Protein AF-A0A7V2IKL6-F1 (afdb_monomer_lite)

Structure (mmCIF, N/CA/C/O backbone):
data_AF-A0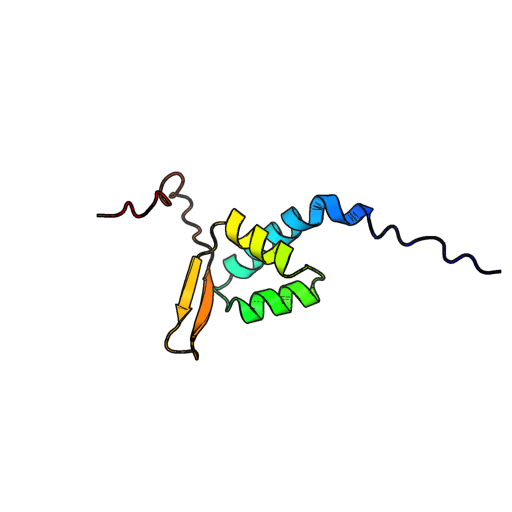A7V2IKL6-F1
#
_entry.id   AF-A0A7V2IKL6-F1
#
loop_
_atom_site.group_PDB
_atom_site.id
_atom_site.type_symbol
_atom_site.label_atom_id
_atom_site.label_alt_id
_atom_site.label_comp_id
_atom_site.label_asym_id
_atom_site.label_entity_id
_atom_site.label_seq_id
_atom_site.pdbx_PDB_ins_code
_atom_site.Cartn_x
_atom_site.Cartn_y
_atom_site.Cartn_z
_atom_site.occupancy
_atom_site.B_iso_or_equiv
_atom_site.auth_seq_id
_atom_site.auth_comp_id
_atom_site.auth_asym_id
_atom_site.auth_atom_id
_atom_site.pdbx_PDB_model_num
ATOM 1 N N . MET A 1 1 ? 16.134 -36.259 -21.333 1.00 43.00 1 MET A N 1
ATOM 2 C CA . MET A 1 1 ? 16.888 -35.093 -21.831 1.00 43.00 1 MET A CA 1
ATOM 3 C C . MET A 1 1 ? 15.850 -33.983 -21.907 1.00 43.00 1 MET A C 1
ATOM 5 O O . MET A 1 1 ? 15.127 -33.928 -22.883 1.00 43.00 1 MET A O 1
ATOM 9 N N . ASP A 1 2 ? 15.396 -33.411 -20.793 1.00 52.97 2 ASP A N 1
ATOM 10 C CA . ASP A 1 2 ? 16.096 -32.535 -19.835 1.00 52.97 2 ASP A CA 1
ATOM 11 C C . ASP A 1 2 ? 16.671 -31.283 -20.504 1.00 52.97 2 ASP A C 1
ATOM 13 O O . ASP A 1 2 ? 17.850 -31.259 -20.825 1.00 52.97 2 ASP A O 1
ATOM 17 N N . GLU A 1 3 ? 15.808 -30.287 -20.742 1.00 51.44 3 GLU A N 1
ATOM 18 C CA . GLU A 1 3 ? 16.202 -28.886 -20.937 1.00 51.44 3 GLU A CA 1
ATOM 19 C C . GLU A 1 3 ? 15.156 -27.967 -20.282 1.00 51.44 3 GLU A C 1
ATOM 21 O O . GLU A 1 3 ? 14.234 -27.439 -20.902 1.00 51.44 3 GLU A O 1
ATOM 26 N N . VAL A 1 4 ? 15.303 -27.797 -18.968 1.00 59.53 4 VAL A N 1
ATOM 27 C CA . VAL A 1 4 ? 14.720 -26.698 -18.190 1.00 59.53 4 VAL A CA 1
ATOM 28 C C . VAL A 1 4 ? 15.468 -25.400 -18.514 1.00 59.53 4 VAL A C 1
ATOM 30 O O . VAL A 1 4 ? 16.324 -24.954 -17.754 1.00 59.53 4 VAL A O 1
ATOM 33 N N . MET A 1 5 ? 15.183 -24.775 -19.658 1.00 53.12 5 MET A N 1
ATOM 34 C CA . MET A 1 5 ? 15.863 -23.533 -20.037 1.00 53.12 5 MET A CA 1
ATOM 35 C C . MET A 1 5 ? 15.132 -22.297 -19.487 1.00 53.12 5 MET A C 1
ATOM 37 O O . MET A 1 5 ? 14.285 -21.693 -20.134 1.00 53.12 5 MET A O 1
ATOM 41 N N . GLY A 1 6 ? 15.474 -21.972 -18.236 1.00 46.06 6 GLY A N 1
ATOM 42 C CA . GLY A 1 6 ? 15.680 -20.604 -17.755 1.00 46.06 6 GLY A CA 1
ATOM 43 C C . GLY A 1 6 ? 14.540 -19.611 -17.957 1.00 46.06 6 GLY A C 1
ATOM 44 O O . GLY A 1 6 ? 14.620 -18.734 -18.811 1.00 46.06 6 GLY A O 1
ATOM 45 N N . LEU A 1 7 ? 13.540 -19.653 -17.073 1.00 44.75 7 LEU A N 1
ATOM 46 C CA . LEU A 1 7 ? 12.767 -18.455 -16.751 1.00 44.75 7 LEU A CA 1
ATOM 47 C C . LEU A 1 7 ? 13.764 -17.386 -16.287 1.00 44.75 7 LEU A C 1
ATOM 49 O O . LEU A 1 7 ? 14.246 -17.456 -15.156 1.00 44.75 7 LEU A O 1
ATOM 53 N N . SER A 1 8 ? 14.085 -16.430 -17.162 1.00 41.69 8 SER A N 1
ATOM 54 C CA . SER A 1 8 ? 14.811 -15.201 -16.838 1.00 41.69 8 SER A CA 1
ATOM 55 C C . SER A 1 8 ? 14.027 -14.429 -15.778 1.00 41.69 8 SER A C 1
ATOM 57 O O . SER A 1 8 ? 13.247 -13.524 -16.062 1.00 41.69 8 SER A O 1
ATOM 59 N N . ARG A 1 9 ? 14.202 -14.846 -14.525 1.00 51.38 9 ARG A N 1
ATOM 60 C CA . ARG A 1 9 ? 13.623 -14.248 -13.321 1.00 51.38 9 ARG A CA 1
ATOM 61 C C . ARG A 1 9 ? 14.334 -12.939 -12.950 1.00 51.38 9 ARG A C 1
ATOM 63 O O . ARG A 1 9 ? 13.845 -12.217 -12.090 1.00 51.38 9 ARG A O 1
ATOM 70 N N . ASP A 1 10 ? 15.434 -12.631 -13.639 1.00 48.25 10 ASP A N 1
ATOM 71 C CA . ASP A 1 10 ? 16.306 -11.480 -13.399 1.00 48.25 10 ASP A CA 1
ATOM 72 C C . ASP A 1 10 ? 15.969 -10.233 -14.237 1.00 48.25 10 ASP A C 1
ATOM 74 O O . ASP A 1 10 ? 16.312 -9.128 -13.830 1.00 48.25 10 ASP A O 1
ATOM 78 N N . ASP A 1 11 ? 15.223 -10.349 -15.344 1.00 42.84 11 ASP A N 1
ATOM 79 C CA . ASP A 1 11 ? 14.938 -9.187 -16.214 1.00 42.84 11 ASP A CA 1
ATOM 80 C C . ASP A 1 11 ? 13.781 -8.302 -15.693 1.00 42.84 11 ASP A C 1
ATOM 82 O O . ASP A 1 11 ? 13.624 -7.148 -16.076 1.00 42.84 11 ASP A O 1
ATOM 86 N N . ARG A 1 12 ? 12.986 -8.800 -14.732 1.00 50.72 12 ARG A N 1
ATOM 87 C CA . ARG A 1 12 ? 11.906 -8.023 -14.084 1.00 50.72 12 ARG A CA 1
ATOM 88 C C . ARG A 1 12 ? 12.370 -7.174 -12.895 1.00 50.72 12 ARG A C 1
ATOM 90 O O . ARG A 1 12 ? 11.565 -6.434 -12.330 1.00 50.72 12 ARG A O 1
ATOM 97 N N . LEU A 1 13 ? 13.638 -7.262 -12.482 1.00 49.09 13 LEU A N 1
ATOM 98 C CA . LEU A 1 13 ? 14.112 -6.566 -11.278 1.00 49.09 13 LEU A CA 1
ATOM 99 C C . LEU A 1 13 ? 14.355 -5.063 -11.477 1.00 49.09 13 LEU A C 1
ATOM 101 O O . LEU A 1 13 ? 14.291 -4.322 -10.495 1.00 49.09 13 LEU A O 1
ATOM 105 N N . ALA A 1 14 ? 14.595 -4.598 -12.707 1.00 48.59 14 ALA A N 1
ATOM 106 C CA . ALA A 1 14 ? 14.886 -3.185 -12.964 1.00 48.59 14 ALA A CA 1
ATOM 107 C C . ALA A 1 14 ? 13.662 -2.269 -12.750 1.00 48.59 14 ALA A C 1
ATOM 109 O O . ALA A 1 14 ? 13.824 -1.135 -12.303 1.00 48.59 14 ALA A O 1
ATOM 110 N N . ASP A 1 15 ? 12.445 -2.782 -12.966 1.00 55.72 15 ASP A N 1
ATOM 111 C CA . ASP A 1 15 ? 11.191 -2.032 -12.782 1.00 55.72 15 ASP A CA 1
ATOM 112 C C . ASP A 1 15 ? 10.464 -2.355 -11.465 1.00 55.72 15 ASP A C 1
ATOM 114 O O . ASP A 1 15 ? 9.549 -1.641 -11.065 1.00 55.72 15 ASP A O 1
ATOM 118 N N . GLY A 1 16 ? 10.890 -3.391 -10.732 1.00 67.06 16 GLY A N 1
ATOM 119 C CA . GLY A 1 16 ? 10.245 -3.852 -9.495 1.00 67.06 16 GLY A CA 1
ATOM 120 C C . GLY A 1 16 ? 9.916 -2.755 -8.464 1.00 67.06 16 GLY A C 1
ATOM 121 O O . GLY A 1 16 ? 8.778 -2.706 -7.989 1.00 67.06 16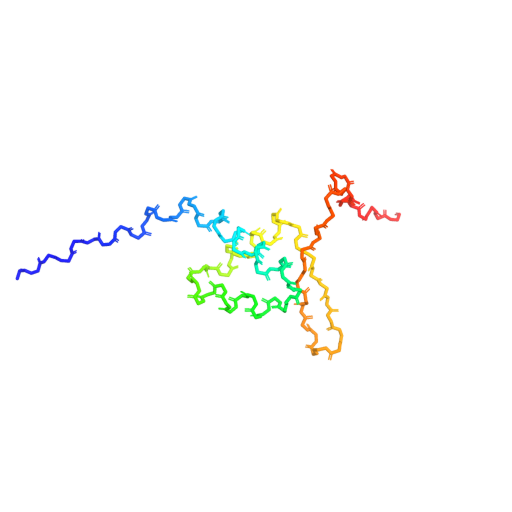 GLY A O 1
ATOM 122 N N . PRO A 1 17 ? 10.845 -1.847 -8.097 1.00 70.81 17 PRO A N 1
ATOM 123 C CA . PRO A 1 17 ? 10.541 -0.781 -7.141 1.00 70.81 17 PRO A CA 1
ATOM 124 C C . PRO A 1 17 ? 9.623 0.308 -7.711 1.00 70.81 17 PRO A C 1
ATOM 126 O O . PRO A 1 17 ? 8.789 0.833 -6.974 1.00 70.81 17 PRO A O 1
ATOM 129 N N . ALA A 1 18 ? 9.742 0.632 -9.002 1.00 77.50 18 ALA A N 1
ATOM 130 C CA . ALA A 1 18 ? 8.881 1.610 -9.665 1.00 77.50 18 ALA A CA 1
ATOM 131 C C . ALA A 1 18 ? 7.452 1.068 -9.816 1.00 77.50 18 ALA A C 1
ATOM 133 O O . ALA A 1 18 ? 6.480 1.773 -9.550 1.00 77.50 18 ALA A O 1
ATOM 134 N N . GLN A 1 19 ? 7.319 -0.211 -10.156 1.00 80.88 19 GLN A N 1
ATOM 135 C CA . GLN A 1 19 ? 6.042 -0.900 -10.267 1.00 80.88 19 GLN A CA 1
ATOM 136 C C . GLN A 1 19 ? 5.364 -1.059 -8.901 1.00 80.88 19 GLN A C 1
ATOM 138 O O . GLN A 1 19 ? 4.179 -0.754 -8.782 1.00 80.88 19 GLN A O 1
ATOM 143 N N . ALA A 1 20 ? 6.119 -1.410 -7.853 1.00 83.81 20 ALA A N 1
ATOM 144 C CA . ALA A 1 20 ? 5.611 -1.441 -6.481 1.00 83.81 20 ALA A CA 1
ATOM 145 C C . ALA A 1 20 ? 5.138 -0.058 -6.008 1.00 83.81 20 ALA A C 1
ATOM 147 O O . ALA A 1 20 ? 4.129 0.040 -5.316 1.00 83.81 20 ALA A O 1
ATOM 148 N N . ALA A 1 21 ? 5.841 1.017 -6.386 1.00 83.69 21 ALA A N 1
ATOM 149 C CA . ALA A 1 21 ? 5.413 2.379 -6.083 1.00 83.69 21 ALA A CA 1
ATOM 150 C C . ALA A 1 21 ? 4.109 2.734 -6.803 1.00 83.69 21 ALA A C 1
ATOM 152 O O . ALA A 1 21 ? 3.172 3.183 -6.156 1.00 83.69 21 ALA A O 1
ATOM 153 N N . ARG A 1 22 ? 4.003 2.465 -8.109 1.00 84.56 22 ARG A N 1
ATOM 154 C CA . ARG A 1 22 ? 2.775 2.720 -8.883 1.00 84.56 22 ARG A CA 1
ATOM 155 C C . ARG A 1 22 ? 1.582 1.939 -8.338 1.00 84.56 22 ARG A C 1
ATOM 157 O O . ARG A 1 22 ? 0.507 2.512 -8.189 1.00 84.56 22 ARG A O 1
ATOM 164 N N . TRP A 1 23 ? 1.786 0.665 -8.005 1.00 87.50 23 TRP A N 1
ATOM 165 C CA . TRP A 1 23 ? 0.771 -0.173 -7.372 1.00 87.50 23 TRP A CA 1
ATOM 166 C C . TRP A 1 23 ? 0.350 0.390 -6.009 1.00 87.50 23 TRP A C 1
ATOM 168 O O . TRP A 1 23 ? -0.837 0.586 -5.767 1.00 87.50 23 TRP A O 1
ATOM 178 N N . LEU A 1 24 ? 1.315 0.735 -5.150 1.00 85.94 24 LEU A N 1
ATOM 179 C CA . LEU A 1 24 ? 1.043 1.280 -3.820 1.00 85.94 24 LEU A CA 1
ATOM 180 C C . LEU A 1 24 ? 0.301 2.620 -3.896 1.00 85.94 24 LEU A C 1
ATOM 182 O O . LEU A 1 24 ? -0.606 2.863 -3.103 1.00 85.94 24 LEU A O 1
ATOM 186 N N . THR A 1 25 ? 0.659 3.472 -4.861 1.00 85.31 25 THR A N 1
ATOM 187 C CA . THR A 1 25 ? -0.051 4.721 -5.141 1.00 85.31 25 THR A CA 1
ATOM 188 C C . THR A 1 25 ? -1.486 4.452 -5.580 1.00 85.31 25 THR A C 1
ATOM 190 O O . THR A 1 25 ? -2.398 5.043 -5.024 1.00 85.31 25 THR A O 1
ATOM 193 N N . ALA A 1 26 ? -1.717 3.548 -6.533 1.00 86.38 26 ALA A N 1
ATOM 194 C CA . ALA A 1 26 ? -3.074 3.222 -6.972 1.00 86.38 26 ALA A CA 1
ATOM 195 C C . ALA A 1 26 ? -3.921 2.645 -5.824 1.00 86.38 26 ALA A C 1
ATOM 197 O O . ALA A 1 26 ? -5.062 3.052 -5.632 1.00 86.38 26 ALA A O 1
ATOM 198 N N . ARG A 1 27 ? -3.337 1.752 -5.016 1.00 86.56 27 ARG A N 1
ATOM 199 C CA . ARG A 1 27 ? -4.027 1.076 -3.913 1.00 86.56 27 ARG A CA 1
ATOM 200 C C . ARG A 1 27 ? -4.427 2.015 -2.776 1.00 86.56 27 ARG A C 1
ATOM 202 O O . ARG A 1 27 ? -5.503 1.845 -2.208 1.00 86.56 27 ARG A O 1
ATOM 209 N N . LEU A 1 28 ? -3.555 2.960 -2.425 1.00 84.38 28 LEU A N 1
ATOM 210 C CA . LEU A 1 28 ? -3.791 3.930 -1.351 1.00 84.38 28 LEU A CA 1
ATOM 211 C C . LEU A 1 28 ? -4.479 5.220 -1.830 1.00 84.38 28 LEU A C 1
ATOM 213 O O . LEU A 1 28 ? -4.819 6.055 -0.995 1.00 84.38 28 LEU A O 1
ATOM 217 N N . ALA A 1 29 ? -4.633 5.419 -3.144 1.00 81.81 29 ALA A N 1
ATOM 218 C CA . ALA A 1 29 ? -5.378 6.549 -3.704 1.00 81.81 29 ALA A CA 1
ATOM 219 C C . ALA A 1 29 ? -6.895 6.363 -3.581 1.00 81.81 29 ALA A C 1
ATOM 221 O O . ALA A 1 29 ? -7.613 7.355 -3.522 1.00 81.81 29 ALA A O 1
ATOM 222 N N . ASP A 1 30 ? -7.360 5.113 -3.544 1.00 77.69 30 ASP A N 1
ATOM 223 C CA . ASP A 1 30 ? -8.774 4.777 -3.368 1.00 77.69 30 ASP A CA 1
ATOM 224 C C . ASP A 1 30 ? -9.207 4.966 -1.906 1.00 77.69 30 ASP A C 1
ATOM 226 O O . ASP A 1 30 ? -10.070 5.787 -1.599 1.00 77.69 30 ASP A O 1
ATOM 230 N N . GLU A 1 31 ? -8.520 4.289 -0.980 1.00 79.62 31 GLU A N 1
ATOM 231 C CA . GLU A 1 31 ? -8.745 4.437 0.456 1.00 79.62 31 GLU A CA 1
ATOM 232 C C . GLU A 1 31 ? -7.461 4.226 1.279 1.00 79.62 31 GLU A C 1
ATOM 234 O O . GLU A 1 31 ? -6.576 3.450 0.893 1.00 79.62 31 GLU A O 1
ATOM 239 N N . PRO A 1 32 ? -7.341 4.883 2.449 1.00 84.38 32 PRO A N 1
ATOM 240 C CA . PRO A 1 32 ? -6.278 4.585 3.394 1.00 84.38 32 PRO A CA 1
ATOM 241 C C . PRO A 1 32 ? -6.455 3.174 3.962 1.00 84.38 32 PRO A C 1
ATOM 243 O O . PRO A 1 32 ? -7.483 2.849 4.549 1.00 84.38 32 PRO A O 1
ATOM 246 N N . ALA A 1 33 ? -5.416 2.352 3.855 1.00 87.06 33 ALA A N 1
ATOM 247 C CA . ALA A 1 33 ? -5.456 0.950 4.254 1.00 87.06 33 ALA A CA 1
ATOM 248 C C . ALA A 1 33 ? -4.424 0.643 5.341 1.00 87.06 33 ALA A C 1
ATOM 250 O O . ALA A 1 33 ? -3.398 1.311 5.484 1.00 87.06 33 ALA A O 1
ATOM 251 N N . TYR A 1 34 ? -4.662 -0.400 6.134 1.00 87.69 34 TYR A N 1
ATOM 252 C CA . TYR A 1 34 ? -3.686 -0.827 7.131 1.00 87.69 34 TYR A CA 1
ATOM 253 C C . TYR A 1 34 ? -2.419 -1.344 6.454 1.00 87.69 34 TYR A C 1
ATOM 255 O O . TYR A 1 34 ? -2.473 -2.207 5.586 1.00 87.69 34 TYR A O 1
ATOM 263 N N . GLY A 1 35 ? -1.254 -0.893 6.918 1.00 86.75 35 GLY A N 1
ATOM 264 C CA . GLY A 1 35 ? 0.031 -1.300 6.352 1.00 86.75 35 GLY A CA 1
ATOM 265 C C . GLY A 1 35 ? 0.256 -2.812 6.377 1.00 86.75 35 GLY A C 1
ATOM 266 O O . GLY A 1 35 ? 0.937 -3.341 5.510 1.00 86.75 35 GLY A O 1
ATOM 267 N N . SER A 1 36 ? -0.325 -3.528 7.343 1.00 86.62 36 SER A N 1
ATOM 268 C CA . SER A 1 36 ? -0.286 -4.995 7.365 1.00 86.62 36 SER A CA 1
ATOM 269 C C . SER A 1 36 ? -1.064 -5.622 6.205 1.00 86.62 36 SER A C 1
ATOM 271 O O . SER A 1 36 ? -0.593 -6.608 5.646 1.00 86.62 36 SER A O 1
ATOM 273 N N . ASP A 1 37 ? -2.214 -5.050 5.843 1.00 88.12 37 ASP A N 1
ATOM 274 C CA . ASP A 1 37 ? -3.037 -5.520 4.725 1.00 88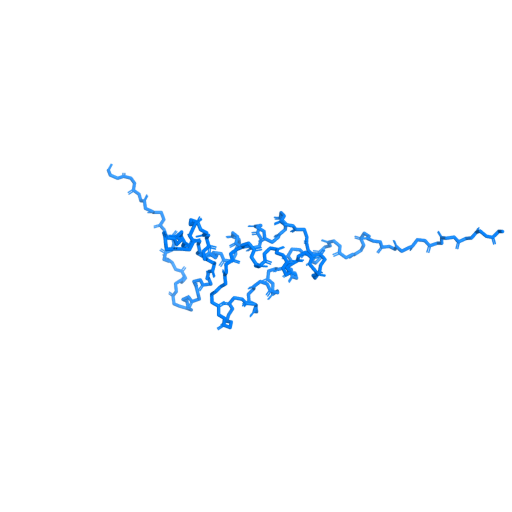.12 37 ASP A CA 1
ATOM 275 C C . ASP A 1 37 ? -2.372 -5.181 3.394 1.00 88.12 37 ASP A C 1
ATOM 277 O O . ASP A 1 37 ? -2.115 -6.073 2.596 1.00 88.12 37 ASP A O 1
ATOM 281 N N . VAL A 1 38 ? -1.902 -3.939 3.249 1.00 87.69 38 VAL A N 1
ATOM 282 C CA . VAL A 1 38 ? -1.123 -3.490 2.086 1.00 87.69 38 VAL A CA 1
ATOM 283 C C . VAL A 1 38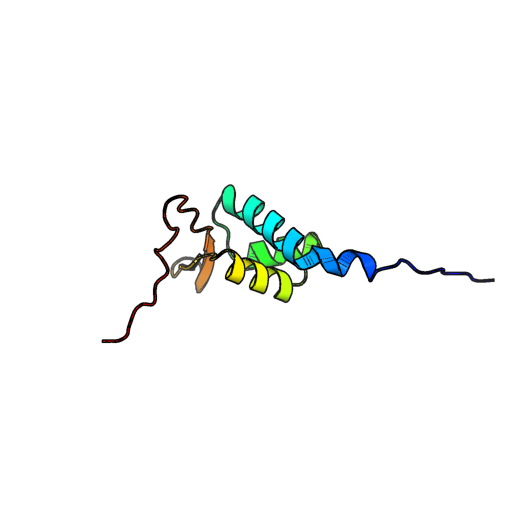 ? 0.085 -4.394 1.843 1.00 87.69 38 VAL A C 1
ATOM 285 O O . VAL A 1 38 ? 0.368 -4.776 0.716 1.00 87.69 38 VAL A O 1
ATOM 288 N N . LEU A 1 39 ? 0.821 -4.770 2.892 1.00 87.25 39 LEU A N 1
ATOM 289 C CA . LEU A 1 39 ? 1.971 -5.663 2.745 1.00 87.25 39 LEU A CA 1
ATOM 290 C C . LEU A 1 39 ? 1.582 -7.101 2.382 1.00 87.25 39 LEU A C 1
ATOM 292 O O . LEU A 1 39 ? 2.392 -7.793 1.770 1.00 87.25 39 LEU A O 1
ATOM 296 N N . ARG A 1 40 ? 0.389 -7.555 2.778 1.00 87.56 40 ARG A N 1
ATOM 297 C CA . ARG A 1 40 ? -0.147 -8.867 2.408 1.00 87.56 40 ARG A CA 1
ATOM 298 C C . ARG A 1 40 ? -0.597 -8.870 0.949 1.00 87.56 40 ARG A C 1
ATOM 300 O O . ARG A 1 40 ? -0.173 -9.750 0.214 1.00 87.56 40 ARG A O 1
ATOM 307 N N . GLU A 1 41 ? -1.374 -7.872 0.535 1.00 87.69 41 GLU A N 1
ATOM 308 C CA . GLU A 1 41 ? -1.799 -7.681 -0.858 1.00 87.69 41 GLU A CA 1
ATOM 309 C C . GLU A 1 41 ? -0.578 -7.551 -1.780 1.00 87.69 41 GLU A C 1
ATOM 311 O O . GLU A 1 41 ? -0.485 -8.224 -2.799 1.00 87.69 41 GLU A O 1
ATOM 316 N N . ALA A 1 42 ? 0.435 -6.784 -1.368 1.00 86.75 42 ALA A N 1
ATOM 317 C CA . ALA A 1 42 ? 1.657 -6.646 -2.149 1.00 86.75 42 ALA A CA 1
ATOM 318 C C . ALA A 1 42 ? 2.420 -7.969 -2.314 1.00 86.75 42 ALA A C 1
ATOM 320 O O . ALA A 1 42 ? 3.070 -8.176 -3.334 1.00 86.75 42 ALA A O 1
ATOM 321 N N . ALA A 1 43 ? 2.381 -8.850 -1.311 1.00 86.62 43 ALA A N 1
ATOM 322 C CA . ALA A 1 43 ? 3.007 -10.163 -1.407 1.00 86.62 43 ALA A CA 1
ATOM 323 C C . ALA A 1 43 ? 2.245 -11.091 -2.367 1.00 86.62 43 ALA A C 1
ATOM 325 O O . ALA A 1 43 ? 2.889 -11.872 -3.064 1.00 86.62 43 ALA A O 1
ATOM 326 N N . ASP A 1 44 ? 0.914 -10.977 -2.424 1.00 86.50 44 ASP A N 1
ATOM 327 C CA . ASP A 1 44 ? 0.059 -11.692 -3.385 1.00 86.50 44 ASP A CA 1
ATOM 328 C C . ASP A 1 44 ? 0.368 -11.262 -4.831 1.00 86.50 44 ASP A C 1
ATOM 330 O O . ASP A 1 44 ? 0.551 -12.093 -5.716 1.00 86.50 44 ASP A O 1
ATOM 334 N N . GLU A 1 45 ? 0.609 -9.964 -5.025 1.00 81.88 45 GLU A N 1
ATOM 335 C CA . GLU A 1 45 ? 1.092 -9.368 -6.280 1.00 81.88 45 GLU A CA 1
ATOM 336 C C . GLU A 1 45 ? 2.565 -9.711 -6.603 1.00 81.88 45 GLU A C 1
ATOM 338 O O . GLU A 1 45 ? 3.091 -9.359 -7.661 1.00 81.88 45 GLU A O 1
ATOM 343 N N . GLY A 1 46 ? 3.268 -10.404 -5.701 1.00 84.19 46 GLY A N 1
ATOM 344 C CA . GLY A 1 46 ? 4.653 -10.838 -5.893 1.00 84.19 46 GLY A CA 1
ATOM 345 C C . GLY A 1 46 ? 5.720 -9.800 -5.524 1.00 84.19 46 GLY A C 1
ATOM 346 O O . GLY A 1 46 ? 6.902 -9.999 -5.824 1.00 84.19 46 GLY A O 1
ATOM 347 N N . PHE A 1 47 ? 5.359 -8.710 -4.844 1.00 84.25 47 PHE A N 1
ATOM 348 C CA . PHE A 1 47 ? 6.314 -7.723 -4.347 1.00 84.25 47 PHE A CA 1
ATOM 349 C C . PHE A 1 47 ? 6.935 -8.136 -3.011 1.00 84.25 47 PHE A C 1
ATOM 351 O O . PHE A 1 47 ? 6.276 -8.551 -2.057 1.00 84.25 47 PHE A O 1
ATOM 358 N N . ALA A 1 48 ? 8.244 -7.916 -2.887 1.00 84.56 48 ALA A N 1
ATOM 359 C CA . ALA A 1 48 ? 8.920 -8.070 -1.609 1.00 84.56 48 ALA A CA 1
ATOM 360 C C . ALA A 1 48 ? 8.515 -6.950 -0.639 1.00 84.56 48 ALA A C 1
ATOM 362 O O . ALA A 1 48 ? 8.552 -5.764 -0.977 1.00 84.56 48 ALA A O 1
ATOM 363 N N . LYS A 1 49 ? 8.255 -7.310 0.622 1.00 84.81 49 LYS A N 1
ATOM 364 C CA . LYS A 1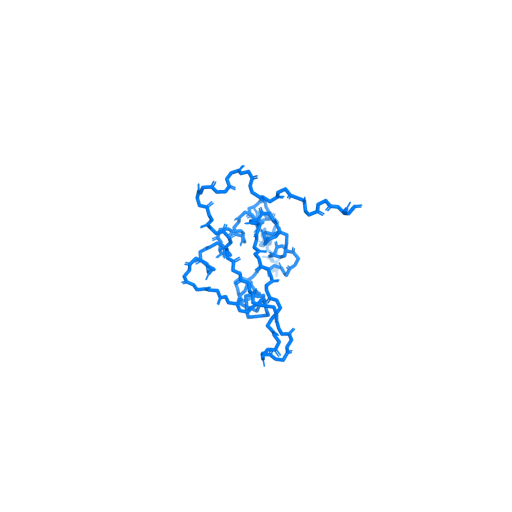 49 ? 7.955 -6.362 1.711 1.00 84.81 49 LYS A CA 1
ATOM 365 C C . LYS A 1 49 ? 8.953 -5.202 1.789 1.00 84.81 49 LYS A C 1
ATOM 367 O O . LYS A 1 49 ? 8.549 -4.054 1.954 1.00 84.81 49 LYS A O 1
ATOM 372 N N . SER A 1 50 ? 10.248 -5.482 1.639 1.00 85.75 50 SER A N 1
ATOM 373 C CA . SER A 1 50 ? 11.304 -4.461 1.654 1.00 85.75 50 SER A CA 1
ATOM 374 C C . SER A 1 50 ? 11.174 -3.462 0.498 1.00 85.75 50 SER A C 1
ATOM 376 O O . SER A 1 50 ? 11.402 -2.269 0.691 1.00 85.75 50 SER A O 1
ATOM 378 N N . THR A 1 51 ? 10.769 -3.927 -0.686 1.00 85.88 51 THR A N 1
ATOM 379 C CA . THR A 1 51 ? 10.533 -3.088 -1.869 1.00 85.88 51 THR A CA 1
ATOM 380 C C . THR A 1 51 ? 9.344 -2.163 -1.641 1.00 85.88 51 THR A C 1
ATOM 382 O O . THR A 1 51 ? 9.466 -0.957 -1.835 1.00 85.88 51 THR A O 1
ATOM 385 N N . VAL A 1 52 ? 8.236 -2.692 -1.118 1.00 85.88 52 VAL A N 1
ATOM 386 C CA . VAL A 1 52 ? 7.027 -1.912 -0.797 1.00 85.88 52 VAL A CA 1
ATOM 387 C C . VAL A 1 52 ? 7.309 -0.885 0.298 1.00 85.88 52 VAL A C 1
ATOM 389 O O . VAL A 1 52 ? 6.885 0.261 0.213 1.00 85.88 52 VAL A O 1
ATOM 392 N N . GLN A 1 53 ? 8.086 -1.250 1.320 1.00 84.75 53 GLN A N 1
ATOM 393 C CA . GLN A 1 53 ? 8.491 -0.315 2.370 1.00 84.75 53 GLN A CA 1
ATOM 394 C C . GLN A 1 53 ? 9.410 0.800 1.861 1.00 84.75 53 GLN A C 1
ATOM 396 O O . GLN A 1 53 ? 9.344 1.918 2.378 1.00 84.75 53 GLN A O 1
ATOM 401 N N . ARG A 1 54 ? 10.279 0.516 0.883 1.00 83.88 54 ARG A N 1
ATOM 402 C CA . ARG A 1 54 ? 11.087 1.541 0.207 1.00 83.88 54 ARG A CA 1
ATOM 403 C C . ARG A 1 54 ? 10.218 2.440 -0.665 1.00 83.88 54 ARG A C 1
ATOM 405 O O . ARG A 1 54 ? 10.343 3.654 -0.557 1.00 83.88 54 ARG A O 1
ATOM 412 N N . ALA A 1 55 ? 9.301 1.864 -1.438 1.00 84.62 55 ALA A N 1
ATOM 413 C CA . ALA A 1 55 ? 8.333 2.609 -2.234 1.00 84.62 55 ALA A CA 1
ATOM 414 C C . ALA A 1 55 ? 7.477 3.536 -1.356 1.00 84.62 55 ALA A C 1
ATOM 416 O O . ALA A 1 55 ? 7.374 4.721 -1.638 1.00 84.62 55 ALA A O 1
ATOM 417 N N . ALA A 1 56 ? 6.966 3.045 -0.225 1.00 84.69 56 ALA A N 1
ATOM 418 C CA . ALA A 1 56 ? 6.194 3.840 0.728 1.00 84.69 56 ALA A CA 1
ATOM 419 C C . ALA A 1 56 ? 6.980 5.038 1.285 1.00 84.69 56 ALA A C 1
ATOM 421 O O . ALA A 1 56 ? 6.425 6.119 1.453 1.00 84.69 56 ALA A O 1
ATOM 422 N N . GLN A 1 57 ? 8.273 4.853 1.576 1.00 83.19 57 GLN A N 1
ATOM 423 C CA . GLN A 1 57 ? 9.148 5.947 2.008 1.00 83.19 57 GLN A CA 1
ATOM 424 C C . GLN A 1 57 ? 9.406 6.949 0.882 1.00 83.19 57 GLN A C 1
ATOM 426 O O . GLN A 1 57 ? 9.401 8.148 1.136 1.00 83.19 57 GLN A O 1
ATOM 431 N N . HIS A 1 58 ? 9.606 6.467 -0.346 1.00 81.69 58 HIS A N 1
ATOM 432 C CA . HIS A 1 58 ? 9.824 7.315 -1.515 1.00 81.69 58 HIS A CA 1
ATOM 433 C C . HIS A 1 58 ? 8.585 8.151 -1.867 1.00 81.69 58 HIS A C 1
ATOM 435 O O . HIS A 1 58 ? 8.708 9.323 -2.197 1.00 81.69 58 HIS A O 1
ATOM 441 N N . LEU A 1 59 ? 7.395 7.564 -1.723 1.00 80.12 59 LEU A N 1
ATOM 442 C CA . LEU A 1 59 ? 6.103 8.212 -1.954 1.00 80.12 59 LEU A CA 1
ATOM 443 C C . LEU A 1 59 ? 5.644 9.114 -0.798 1.00 80.12 59 LEU A C 1
ATOM 445 O O . LEU A 1 59 ? 4.608 9.760 -0.912 1.00 80.12 59 LEU A O 1
ATOM 449 N N . GLY A 1 60 ? 6.353 9.130 0.335 1.00 81.94 60 GLY A N 1
ATOM 450 C CA . GLY A 1 60 ? 5.938 9.912 1.502 1.00 81.94 60 GLY A CA 1
ATOM 451 C C . GLY A 1 60 ? 4.644 9.415 2.159 1.00 81.94 60 GLY A C 1
ATOM 452 O O . GLY A 1 60 ? 3.900 10.209 2.731 1.00 81.94 60 GLY A O 1
ATOM 453 N N . VAL A 1 61 ? 4.361 8.107 2.098 1.00 84.00 61 VAL A N 1
ATOM 454 C CA . VAL A 1 61 ? 3.178 7.504 2.736 1.00 84.00 61 VAL A CA 1
ATOM 455 C C . VAL A 1 61 ? 3.188 7.798 4.235 1.00 84.00 61 VAL A C 1
ATOM 457 O O . VAL A 1 61 ? 4.131 7.442 4.954 1.00 84.00 61 VAL A O 1
ATOM 460 N N . GLN A 1 62 ? 2.108 8.400 4.727 1.00 83.00 62 GLN A N 1
ATOM 461 C CA . GLN A 1 62 ? 1.930 8.649 6.148 1.00 83.00 62 GLN A CA 1
ATOM 462 C C . GLN A 1 62 ? 1.523 7.365 6.858 1.00 83.00 62 GLN A C 1
ATOM 464 O O . GLN A 1 62 ? 0.615 6.659 6.428 1.00 83.00 62 GLN A O 1
ATOM 469 N N . LYS A 1 63 ? 2.198 7.074 7.972 1.00 85.94 63 LYS A N 1
ATOM 470 C CA . LYS A 1 63 ? 1.919 5.915 8.825 1.00 85.94 63 LYS A CA 1
ATOM 471 C C . LYS A 1 63 ? 1.308 6.408 10.124 1.00 85.94 63 LYS A C 1
ATOM 473 O O . LYS A 1 63 ? 2.023 6.739 11.070 1.00 85.94 63 LYS A O 1
ATOM 478 N N . ILE A 1 64 ? -0.013 6.469 10.162 1.00 83.62 64 ILE A N 1
ATOM 479 C CA . ILE A 1 64 ? -0.762 6.909 11.333 1.00 83.62 64 ILE A CA 1
ATOM 480 C C . ILE A 1 64 ? -0.966 5.693 12.228 1.00 83.62 64 ILE A C 1
ATOM 482 O O . ILE A 1 64 ? -1.570 4.698 11.835 1.00 83.62 64 ILE A O 1
ATOM 486 N N . ARG A 1 65 ? -0.429 5.741 13.446 1.00 80.38 65 ARG A N 1
ATOM 487 C CA . ARG A 1 65 ? -0.635 4.673 14.426 1.00 80.38 65 ARG A CA 1
ATOM 488 C C . ARG A 1 65 ? -2.042 4.806 15.002 1.00 80.38 65 ARG A C 1
ATOM 490 O O . ARG A 1 65 ? -2.296 5.730 15.774 1.00 80.38 65 ARG A O 1
ATOM 497 N N . SER A 1 66 ? -2.930 3.887 14.642 1.00 74.12 66 SER A N 1
ATOM 498 C CA . SER A 1 66 ? -4.266 3.822 15.226 1.00 74.12 66 SER A CA 1
ATOM 499 C C . SER A 1 66 ? -4.173 3.192 16.615 1.00 74.12 66 SER A C 1
ATOM 501 O O . SER A 1 66 ? -3.634 2.095 16.778 1.00 74.12 66 SER A O 1
ATOM 503 N N . LYS A 1 67 ? -4.646 3.915 17.637 1.00 69.31 67 LYS A N 1
ATOM 504 C CA . LYS A 1 67 ? -4.742 3.399 19.015 1.00 69.31 67 LYS A CA 1
ATOM 505 C C . LYS A 1 67 ? -5.966 2.502 19.211 1.00 69.31 67 LYS A C 1
ATOM 507 O O . LYS A 1 67 ? -5.948 1.679 20.116 1.00 69.31 67 LYS A O 1
ATOM 512 N N . ASP A 1 68 ? -6.969 2.666 18.357 1.00 69.31 68 ASP A N 1
ATOM 513 C CA . ASP A 1 68 ? -8.249 1.962 18.419 1.00 69.31 68 ASP A CA 1
ATOM 514 C C . ASP A 1 68 ? -8.119 0.522 17.893 1.00 69.31 68 ASP A C 1
ATOM 516 O O . ASP A 1 68 ? -8.558 -0.435 18.522 1.00 69.31 68 ASP A O 1
ATOM 520 N N . ASP A 1 69 ? -7.366 0.342 16.804 1.00 64.75 69 ASP A N 1
ATOM 521 C CA . ASP A 1 69 ? -7.281 -0.932 16.077 1.00 64.75 69 ASP A CA 1
ATOM 522 C C . ASP A 1 69 ? -6.090 -1.799 16.521 1.00 64.75 69 ASP A C 1
ATOM 524 O O . ASP A 1 69 ? -5.272 -2.259 15.721 1.00 64.75 69 ASP A O 1
ATOM 528 N N . GLY A 1 70 ? -5.905 -1.951 17.834 1.00 66.00 70 GLY A N 1
ATOM 529 C CA . GLY A 1 70 ? -4.856 -2.821 18.376 1.00 66.00 70 GLY A CA 1
ATOM 530 C C . GLY A 1 70 ? -3.444 -2.417 17.945 1.00 66.00 70 GLY A C 1
ATOM 531 O O . GLY A 1 70 ? -2.589 -3.276 17.725 1.00 66.00 70 GLY A O 1
ATOM 532 N N . ASN A 1 71 ? -3.186 -1.108 17.834 1.00 69.38 71 ASN A N 1
ATOM 533 C CA . ASN A 1 71 ? -1.857 -0.550 17.593 1.00 69.38 71 ASN A CA 1
ATOM 534 C C . ASN A 1 71 ? -1.313 -0.730 16.158 1.00 69.38 71 ASN A C 1
ATOM 536 O O . ASN A 1 71 ? -0.096 -0.701 15.940 1.00 69.38 71 ASN A O 1
ATOM 540 N N . ARG A 1 72 ? -2.201 -0.909 15.175 1.00 80.62 72 ARG A N 1
ATOM 541 C CA . ARG A 1 72 ? -1.845 -1.015 13.753 1.00 80.62 72 ARG A CA 1
ATOM 542 C C . ARG A 1 72 ? -1.509 0.346 13.141 1.00 80.62 72 ARG A C 1
ATOM 544 O O . ARG A 1 72 ? -1.940 1.398 13.611 1.00 80.62 72 ARG A O 1
ATOM 551 N N . PHE A 1 73 ? -0.726 0.318 12.066 1.00 83.25 73 PHE A N 1
ATOM 552 C CA . PHE A 1 73 ? -0.397 1.510 11.287 1.00 83.25 73 PHE A CA 1
ATOM 553 C C . PHE A 1 73 ? -1.324 1.600 10.083 1.00 83.25 73 PHE A C 1
ATOM 555 O O . PHE A 1 73 ? -1.256 0.746 9.202 1.00 83.25 73 PHE A O 1
ATOM 562 N N . LEU A 1 74 ? -2.151 2.636 10.041 1.00 86.25 74 LEU A N 1
ATOM 563 C CA . LEU A 1 74 ? -2.906 3.023 8.861 1.00 86.25 74 LEU A CA 1
ATOM 564 C C . LEU A 1 74 ? -1.967 3.769 7.912 1.00 86.25 74 LEU A C 1
ATOM 566 O O . LEU A 1 74 ? -1.242 4.673 8.333 1.00 86.25 74 LEU A O 1
ATOM 570 N N . TRP A 1 75 ? -1.912 3.328 6.664 1.00 89.56 75 TRP A N 1
ATOM 571 C CA . TRP A 1 75 ? -1.116 3.933 5.609 1.00 89.56 75 TRP A CA 1
ATOM 572 C C . TRP A 1 75 ? -2.040 4.777 4.741 1.00 89.56 75 TRP A C 1
ATOM 574 O O . TRP A 1 75 ? -3.111 4.327 4.351 1.00 89.56 75 TRP A O 1
ATOM 584 N N . SER A 1 76 ? -1.624 6.004 4.456 1.00 84.56 76 SER A N 1
ATOM 585 C CA . SER A 1 76 ? -2.345 6.910 3.566 1.00 84.56 76 SER A CA 1
ATOM 586 C C . SER A 1 76 ? -1.353 7.670 2.700 1.00 84.56 76 SER A C 1
ATOM 588 O O . SER A 1 76 ? -0.255 8.012 3.159 1.00 84.56 76 SER A O 1
ATOM 590 N N . LEU A 1 77 ? -1.717 7.935 1.448 1.00 81.31 77 LEU A N 1
ATOM 591 C CA . LEU A 1 77 ? -0.954 8.860 0.622 1.00 81.31 77 LEU A CA 1
ATOM 592 C C . LEU A 1 77 ? -1.222 10.269 1.133 1.00 81.31 77 LEU A C 1
ATOM 594 O O . LEU A 1 77 ? -2.362 10.721 1.175 1.00 81.31 77 LEU A O 1
ATOM 598 N N . CYS A 1 78 ? -0.161 10.987 1.487 1.00 66.44 78 CYS A N 1
ATOM 599 C CA . CYS A 1 78 ? -0.241 12.436 1.600 1.00 66.44 78 CYS A CA 1
ATOM 600 C C . CYS A 1 78 ? -0.270 13.001 0.178 1.00 66.44 78 CYS A C 1
ATOM 602 O O . CYS A 1 78 ? 0.729 13.533 -0.299 1.00 66.44 78 CYS A O 1
ATOM 604 N N . PHE A 1 79 ? -1.368 12.796 -0.548 1.00 55.75 79 PHE A N 1
ATOM 605 C CA . PHE A 1 79 ? -1.548 13.437 -1.841 1.00 55.75 79 PHE A CA 1
ATOM 606 C C . PHE A 1 79 ? -1.997 14.875 -1.587 1.00 55.75 79 PHE A C 1
ATOM 608 O O . PHE A 1 79 ? -3.167 15.211 -1.716 1.00 55.75 79 PHE A O 1
ATOM 615 N N . ASP A 1 80 ? -1.054 15.711 -1.162 1.00 49.28 80 ASP A N 1
ATOM 616 C CA . ASP A 1 80 ? -1.196 17.152 -1.288 1.00 49.28 80 ASP A CA 1
ATOM 617 C C . ASP A 1 80 ? -0.552 17.524 -2.631 1.00 49.28 80 ASP A C 1
ATOM 619 O O . ASP A 1 80 ? 0.679 17.583 -2.719 1.00 49.28 80 ASP A O 1
ATOM 623 N N . PRO A 1 81 ? -1.332 17.749 -3.704 1.00 47.91 81 PRO A N 1
ATOM 624 C CA . PRO A 1 81 ? -0.778 18.238 -4.966 1.00 47.91 81 PRO A CA 1
ATOM 625 C C . PRO A 1 81 ? -0.146 19.638 -4.818 1.00 47.91 81 PRO A C 1
ATOM 627 O O . PRO A 1 81 ? 0.559 20.080 -5.722 1.00 47.91 81 PRO A O 1
ATOM 630 N N . ASP A 1 82 ? -0.360 20.304 -3.674 1.00 45.03 82 ASP A N 1
ATOM 631 C CA . ASP A 1 82 ? 0.200 21.603 -3.286 1.00 45.03 82 ASP A CA 1
ATOM 632 C C . ASP A 1 82 ? 1.388 21.497 -2.299 1.00 45.03 82 ASP A C 1
ATOM 634 O O . ASP A 1 82 ? 2.076 22.476 -2.032 1.00 45.03 82 ASP A O 1
ATOM 638 N N . ALA A 1 83 ? 1.724 20.313 -1.771 1.00 48.81 83 ALA A N 1
ATOM 639 C CA . ALA A 1 83 ? 2.846 20.162 -0.835 1.00 48.81 83 ALA A CA 1
ATOM 640 C C . ALA A 1 83 ? 4.163 19.848 -1.557 1.00 48.81 83 ALA A C 1
ATOM 642 O O . ALA A 1 83 ? 4.872 18.906 -1.205 1.00 48.81 83 ALA A O 1
ATOM 643 N N . SER A 1 84 ? 4.550 20.674 -2.530 1.00 45.69 84 SER A N 1
ATOM 644 C CA . SER A 1 84 ? 5.915 20.621 -3.078 1.00 45.69 84 SER A CA 1
ATOM 645 C C . SER A 1 84 ? 6.991 21.145 -2.106 1.00 45.69 84 SER A C 1
ATOM 647 O O . SER A 1 84 ? 8.170 21.078 -2.434 1.00 45.69 84 SER A O 1
ATOM 649 N N . ASP A 1 85 ? 6.652 21.607 -0.890 1.00 48.50 85 ASP A N 1
ATOM 650 C CA . ASP A 1 85 ? 7.666 22.034 0.101 1.00 48.50 85 ASP A CA 1
ATOM 651 C C . ASP A 1 85 ? 7.287 21.798 1.586 1.00 48.50 85 ASP A C 1
ATOM 653 O O . ASP A 1 85 ? 7.831 22.429 2.488 1.00 48.50 85 ASP A O 1
ATOM 657 N N . GLY A 1 86 ? 6.357 20.882 1.888 1.00 43.94 86 GLY A N 1
ATOM 658 C CA . GLY A 1 86 ? 5.761 20.781 3.234 1.00 43.94 86 GLY A CA 1
ATOM 659 C C . GLY A 1 86 ? 6.386 19.783 4.222 1.00 43.94 86 GLY A C 1
ATOM 660 O O . GLY A 1 86 ? 6.222 19.938 5.429 1.00 43.94 86 GLY A O 1
ATOM 661 N N . CYS A 1 87 ? 7.131 18.764 3.778 1.00 44.22 87 CYS A N 1
ATOM 662 C CA . CYS A 1 87 ? 7.755 17.789 4.692 1.00 44.22 87 CYS A CA 1
ATOM 663 C C . CYS A 1 87 ? 9.118 18.264 5.226 1.00 44.22 87 CYS A C 1
ATOM 665 O O . CYS A 1 87 ? 10.059 17.480 5.377 1.00 44.22 87 CYS A O 1
ATOM 667 N N . ARG A 1 88 ? 9.264 19.556 5.535 1.00 50.12 88 ARG A N 1
ATOM 668 C CA . ARG A 1 88 ? 10.455 20.030 6.240 1.00 50.12 88 ARG A CA 1
ATOM 669 C C . ARG A 1 88 ? 10.310 19.726 7.723 1.00 50.12 88 ARG A C 1
ATOM 671 O O . ARG A 1 88 ? 9.500 20.307 8.433 1.00 50.12 88 ARG A O 1
ATOM 678 N N . ARG A 1 89 ? 11.105 18.732 8.125 1.00 50.91 89 ARG A N 1
ATOM 679 C CA . ARG A 1 89 ? 11.713 18.513 9.442 1.00 50.91 89 ARG A CA 1
ATOM 680 C C . ARG A 1 89 ? 11.073 19.325 10.564 1.00 50.91 89 ARG A C 1
ATOM 682 O O . ARG A 1 89 ? 11.277 20.527 10.683 1.00 50.91 89 ARG A O 1
ATOM 689 N N . ARG A 1 90 ? 10.400 18.600 11.456 1.00 44.66 90 ARG A N 1
ATOM 690 C CA . ARG A 1 90 ? 10.148 19.029 12.828 1.00 44.66 90 ARG A CA 1
ATOM 691 C C . ARG A 1 90 ? 11.509 19.274 13.489 1.00 44.66 90 ARG A C 1
ATOM 693 O O . ARG A 1 90 ? 12.113 18.344 14.022 1.00 44.66 90 ARG A O 1
ATOM 700 N N . ASP A 1 91 ? 12.022 20.490 13.336 1.00 48.69 91 ASP A N 1
ATOM 701 C CA . ASP A 1 91 ? 13.256 20.920 13.967 1.00 48.69 91 ASP A CA 1
ATOM 702 C C . ASP A 1 91 ? 13.031 20.971 15.478 1.00 48.69 91 ASP A C 1
ATOM 704 O O . ASP A 1 91 ? 11.955 21.297 15.992 1.00 48.69 91 ASP A O 1
ATOM 708 N N . ARG A 1 92 ? 14.033 20.462 16.174 1.00 50.97 92 ARG A N 1
ATOM 709 C CA . ARG A 1 92 ? 14.029 20.175 17.595 1.00 50.97 92 ARG A CA 1
ATOM 710 C C . ARG A 1 92 ? 14.298 21.506 18.299 1.00 50.9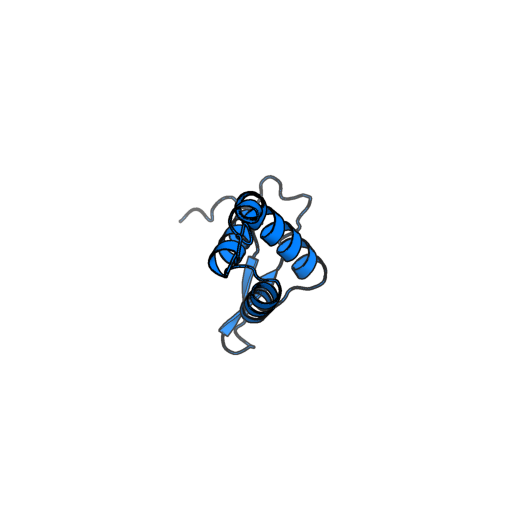7 92 ARG A C 1
ATOM 712 O O . ARG A 1 92 ? 15.365 22.056 18.099 1.00 50.97 92 ARG A O 1
ATOM 719 N N . ARG A 1 93 ? 13.311 21.956 19.077 1.00 47.59 93 ARG A N 1
ATOM 720 C CA . ARG A 1 93 ? 13.379 22.824 20.270 1.00 47.59 93 ARG A CA 1
ATOM 721 C C . ARG A 1 93 ? 14.640 23.665 20.490 1.00 47.59 93 ARG A C 1
ATOM 723 O O . ARG A 1 93 ? 15.707 23.065 20.733 1.00 47.59 93 ARG A O 1
#

Foldseek 3Di:
DDDPPDPPPPVPVVCQLVVLLVVLCVVQVVDFAWLVVNLVVCVVVVHDSVSNVVSCVVQVWDFDQDPPPVRTTTTHRPPPVPPPPPPPDPDDD

Radius of gyration: 17.19 Å; chains: 1; bounding box: 26×58×42 Å

Sequence (93 aa):
MDEVMGLSRDDRLADGPAQAARWLTARLADEPAYGSDVLREAADEGFAKSTVQRAAQHLGVQKIRSKDDGNRFLWSLCFDPDASDGCRRRDRR

pLDDT: mean 71.39, std 16.62, range [41.69, 89.56]

Secondary structure (DSSP, 8-state):
--------TTTTTTTHHHHHHHHHHHHHHH--EEHHHHHHHHHHTT--HHHHHHHHHHTT-EEEE-TTTTT-EEEE----TT-SS--------